Protein AF-A0A554M4U3-F1 (afdb_monomer_lite)

Secondary structure (DSSP, 8-state):
--------------------PPPPS-SSSHHHHHHHHHHHTTS----HHHHHHHHHHHHHTTSPPPPHHHHHHHHHHHHHTT---SS-HHHHHHHHHHHHHHHHHHHHHHHHHT-TTS-HHHHHHHHHHHHHHHHHH--GGGS-HHHHHHHHHHHHHHHHHHHGGGGHHHHHHH----

Radius of gyration: 25.23 Å; chains: 1; bounding box: 87×59×45 Å

Structure (mmCIF, N/CA/C/O backbone):
data_AF-A0A554M4U3-F1
#
_entry.id   AF-A0A554M4U3-F1
#
loop_
_atom_site.group_PDB
_atom_site.id
_atom_site.type_symbol
_atom_site.label_atom_id
_atom_site.label_alt_id
_atom_site.label_comp_id
_atom_site.label_asym_id
_atom_site.label_entity_id
_atom_site.label_seq_id
_atom_site.pdbx_PDB_ins_code
_atom_site.Cartn_x
_atom_site.Cartn_y
_atom_site.Cartn_z
_atom_site.occupancy
_atom_site.B_iso_or_equiv
_atom_site.auth_seq_id
_atom_site.auth_comp_id
_atom_site.auth_asym_id
_atom_site.auth_atom_id
_atom_site.pdbx_PDB_model_num
ATOM 1 N N . MET A 1 1 ? 73.427 41.392 10.936 1.00 42.41 1 MET A N 1
ATOM 2 C CA . MET A 1 1 ? 72.434 41.639 9.877 1.00 42.41 1 MET A CA 1
ATOM 3 C C . MET A 1 1 ? 71.094 41.331 10.497 1.00 42.41 1 MET A C 1
ATOM 5 O O . MET A 1 1 ? 70.837 40.181 10.825 1.00 42.41 1 MET A O 1
ATOM 9 N N . SER A 1 2 ? 70.392 42.405 10.835 1.00 37.91 2 SER A N 1
ATOM 10 C CA . SER A 1 2 ? 69.098 42.431 11.503 1.00 37.91 2 SER A CA 1
ATOM 11 C C . SER A 1 2 ? 68.010 42.239 10.454 1.00 37.91 2 SER A C 1
ATOM 13 O O . SER A 1 2 ? 68.088 42.878 9.409 1.00 37.91 2 SER A O 1
ATOM 15 N N . GLU A 1 3 ? 67.012 41.409 10.737 1.00 44.72 3 GLU A N 1
ATOM 16 C CA . GLU A 1 3 ? 65.708 41.524 10.088 1.00 44.72 3 GLU A CA 1
ATOM 17 C C . GLU A 1 3 ? 64.667 41.758 11.179 1.00 44.72 3 GLU A C 1
ATOM 19 O O . GLU A 1 3 ? 64.582 41.028 12.170 1.00 44.72 3 GLU A O 1
ATOM 24 N N . ASP A 1 4 ? 63.985 42.885 11.019 1.00 43.31 4 ASP A N 1
ATOM 25 C CA . ASP A 1 4 ? 63.140 43.549 11.989 1.00 43.31 4 ASP A CA 1
ATOM 26 C C . ASP A 1 4 ? 61.792 42.840 12.159 1.00 43.31 4 ASP A C 1
ATOM 28 O O . ASP A 1 4 ? 61.033 42.636 11.211 1.00 43.31 4 ASP A O 1
ATOM 32 N N . LEU A 1 5 ? 61.469 42.529 13.418 1.00 42.16 5 LEU A N 1
ATOM 33 C CA . LEU A 1 5 ? 60.105 42.286 13.869 1.00 42.16 5 LEU A CA 1
ATOM 34 C C . LEU A 1 5 ? 59.309 43.594 13.756 1.00 42.16 5 LEU A C 1
ATOM 36 O O . LEU A 1 5 ? 59.445 44.482 14.600 1.00 42.16 5 LEU A O 1
ATOM 40 N N . GLN A 1 6 ? 58.404 43.680 12.786 1.00 44.53 6 GLN A N 1
ATOM 41 C CA . GLN A 1 6 ? 57.289 44.619 12.863 1.00 44.53 6 GLN A CA 1
ATOM 42 C C . GLN A 1 6 ? 56.267 44.107 13.887 1.00 44.53 6 GLN A C 1
ATOM 44 O O . GLN A 1 6 ? 55.460 43.218 13.624 1.00 44.53 6 GLN A O 1
ATOM 49 N N . LYS A 1 7 ? 56.336 44.683 15.090 1.00 46.06 7 LYS A N 1
ATOM 50 C CA . LYS A 1 7 ? 55.178 44.862 15.966 1.00 46.06 7 LYS A CA 1
ATOM 51 C C . LYS A 1 7 ? 54.348 46.001 15.394 1.00 46.06 7 LYS A C 1
ATOM 53 O O . LYS A 1 7 ? 54.904 47.077 15.242 1.00 46.06 7 LYS A O 1
ATOM 58 N N . ASP A 1 8 ? 53.047 45.799 15.227 1.00 38.09 8 ASP A N 1
ATOM 59 C CA . ASP A 1 8 ? 52.078 46.885 15.354 1.00 38.09 8 ASP A CA 1
ATOM 60 C C . ASP A 1 8 ? 50.717 46.344 15.814 1.00 38.09 8 ASP A C 1
ATOM 62 O O . ASP A 1 8 ? 50.118 45.480 15.182 1.00 38.09 8 ASP A O 1
ATOM 66 N N . GLY A 1 9 ? 50.252 46.881 16.946 1.00 34.88 9 GLY A N 1
ATOM 67 C CA . GLY A 1 9 ? 48.831 47.097 17.220 1.00 34.88 9 GLY A CA 1
ATOM 68 C C . GLY A 1 9 ? 47.994 45.928 17.739 1.00 34.88 9 GLY A C 1
ATOM 69 O O . GLY A 1 9 ? 47.123 45.441 17.032 1.00 34.88 9 GLY A O 1
ATOM 70 N N . ILE A 1 10 ? 48.127 45.590 19.025 1.00 46.69 10 ILE A N 1
ATOM 71 C CA . ILE A 1 10 ? 46.968 45.125 19.808 1.00 46.69 10 ILE A CA 1
ATOM 72 C C . ILE A 1 10 ? 46.682 46.183 20.873 1.00 46.69 10 ILE A C 1
ATOM 74 O O . ILE A 1 10 ? 47.511 46.394 21.762 1.00 46.69 10 ILE A O 1
ATOM 78 N N . PRO A 1 11 ? 45.517 46.837 20.797 1.00 42.38 11 PRO A N 1
ATOM 79 C CA . PRO A 1 11 ? 44.758 47.134 22.008 1.00 42.38 11 PRO A CA 1
ATOM 80 C C . PRO A 1 11 ? 43.249 46.848 21.792 1.00 42.38 11 PRO A C 1
ATOM 82 O O . PRO A 1 11 ? 42.837 46.513 20.686 1.00 42.38 11 PRO A O 1
ATOM 85 N N . PRO A 1 12 ? 42.400 46.996 22.818 1.00 44.03 12 PRO A N 1
ATOM 86 C CA . PRO A 1 12 ? 42.163 46.047 23.900 1.00 44.03 12 PRO A CA 1
ATOM 87 C C . PRO A 1 12 ? 40.733 45.455 23.848 1.00 44.03 12 PRO A C 1
ATOM 89 O O . PRO A 1 12 ? 39.907 45.852 23.034 1.00 44.03 12 PRO A O 1
ATOM 92 N N . ASN A 1 13 ? 40.462 44.497 24.743 1.00 48.62 13 ASN A N 1
ATOM 93 C CA . ASN A 1 13 ? 39.133 43.987 25.114 1.00 48.62 13 ASN A CA 1
ATOM 94 C C . ASN A 1 13 ? 38.046 45.072 25.146 1.00 48.62 13 ASN A C 1
ATOM 96 O O . ASN A 1 13 ? 38.200 45.985 25.948 1.00 48.62 13 ASN A O 1
ATOM 100 N N . GLU A 1 14 ? 36.922 44.856 24.453 1.00 35.69 14 GLU A N 1
ATOM 101 C CA . GLU A 1 14 ? 35.573 45.203 24.929 1.00 35.69 14 GLU A CA 1
ATOM 102 C C . GLU A 1 14 ? 34.550 44.206 24.358 1.00 35.69 14 GLU A C 1
ATOM 104 O O . GLU A 1 14 ? 34.592 43.832 23.185 1.00 35.69 14 GLU A O 1
ATOM 109 N N . ASP A 1 15 ? 33.653 43.746 25.229 1.00 45.47 15 ASP A N 1
ATOM 110 C CA . ASP A 1 15 ? 32.498 42.912 24.923 1.00 45.47 15 ASP A CA 1
ATOM 111 C C . ASP A 1 15 ? 31.748 43.410 23.683 1.00 45.47 15 ASP A C 1
ATOM 113 O O . ASP A 1 15 ? 31.238 44.528 23.652 1.00 45.47 15 ASP A O 1
ATOM 117 N N . THR A 1 16 ? 31.608 42.568 22.661 1.00 40.59 16 THR A N 1
ATOM 118 C CA . THR A 1 16 ? 30.634 42.818 21.595 1.00 40.59 16 THR A CA 1
ATOM 119 C C . THR A 1 16 ? 29.906 41.530 21.251 1.00 40.59 16 THR A C 1
ATOM 121 O O . THR A 1 16 ? 30.337 40.729 20.433 1.00 40.59 16 THR A O 1
ATOM 124 N N . VAL A 1 17 ? 28.783 41.376 21.955 1.00 37.00 17 VAL A N 1
ATOM 125 C CA . VAL A 1 17 ? 27.500 40.870 21.462 1.00 37.00 17 VAL A CA 1
ATOM 126 C C . VAL A 1 17 ? 27.547 39.491 20.798 1.00 37.00 17 VAL A C 1
ATOM 128 O O . VAL A 1 17 ? 27.911 39.330 19.638 1.00 37.00 17 VAL A O 1
ATOM 131 N N . MET A 1 18 ? 27.017 38.502 21.525 1.00 36.31 18 MET A N 1
ATOM 132 C CA . MET A 1 18 ? 26.353 37.335 20.940 1.00 36.31 18 MET A CA 1
ATOM 133 C C . MET A 1 18 ? 25.279 37.830 19.966 1.00 36.31 18 MET A C 1
ATOM 135 O O . MET A 1 18 ? 24.124 38.034 20.343 1.00 36.31 18 MET A O 1
ATOM 139 N N . GLN A 1 19 ? 25.674 38.074 18.719 1.00 35.47 19 GLN A N 1
ATOM 140 C CA . GLN A 1 19 ? 24.757 38.419 17.655 1.00 35.47 19 GLN A CA 1
ATOM 141 C C . GLN A 1 19 ? 24.071 37.117 17.249 1.00 35.47 19 GLN A C 1
ATOM 143 O O . GLN A 1 19 ? 24.575 36.312 16.467 1.00 35.47 19 GLN A O 1
ATOM 148 N N . GLN A 1 20 ? 22.934 36.876 17.901 1.00 43.09 20 GLN A N 1
ATOM 149 C CA . GLN A 1 20 ? 21.881 36.017 17.392 1.00 43.09 20 GLN A CA 1
ATOM 150 C C . GLN A 1 20 ? 21.455 36.578 16.039 1.00 43.09 20 GLN A C 1
ATOM 152 O O . GLN A 1 20 ? 20.562 37.421 15.972 1.00 43.09 20 GLN A O 1
ATOM 157 N N . ASP A 1 21 ? 22.085 36.108 14.968 1.00 33.12 21 ASP A N 1
ATOM 158 C CA . ASP A 1 21 ? 21.475 36.260 13.662 1.00 33.12 21 ASP A CA 1
ATOM 159 C C . ASP A 1 21 ? 20.322 35.250 13.537 1.00 33.12 21 ASP A C 1
ATOM 161 O O . ASP A 1 21 ? 20.457 34.067 13.880 1.00 33.12 21 ASP A O 1
ATOM 165 N N . PRO A 1 22 ? 19.140 35.739 13.133 1.00 36.78 22 PRO A N 1
ATOM 166 C CA . PRO A 1 22 ? 17.881 35.035 13.266 1.00 36.78 22 PRO A CA 1
ATOM 167 C C . PRO A 1 22 ? 17.831 33.851 12.305 1.00 36.78 22 PRO A C 1
ATOM 169 O O . PRO A 1 22 ? 18.065 33.990 11.103 1.00 36.78 22 PRO A O 1
ATOM 172 N N . LEU A 1 23 ? 17.437 32.683 12.821 1.00 33.31 23 LEU A N 1
ATOM 173 C CA . LEU A 1 23 ? 16.938 31.607 11.970 1.00 33.31 23 LEU A CA 1
ATOM 174 C C . LEU A 1 23 ? 15.856 32.203 11.056 1.00 33.31 23 LEU A C 1
ATOM 176 O O . LEU A 1 23 ? 14.917 32.821 11.574 1.00 33.31 23 LEU A O 1
ATOM 180 N N . PRO A 1 24 ? 15.955 32.051 9.723 1.00 35.06 24 PRO A N 1
ATOM 181 C CA . PRO A 1 24 ? 14.924 32.554 8.838 1.00 35.06 24 PRO A CA 1
ATOM 182 C C . PRO A 1 24 ? 13.597 31.915 9.244 1.00 35.06 24 PRO A C 1
ATOM 184 O O . PRO A 1 24 ? 13.490 30.694 9.383 1.00 35.06 24 PRO A O 1
ATOM 187 N N . MET A 1 25 ? 12.598 32.770 9.471 1.00 35.12 25 MET A N 1
ATOM 188 C CA . MET A 1 25 ? 11.208 32.410 9.723 1.00 35.12 25 MET A CA 1
ATOM 189 C C . MET A 1 25 ? 10.645 31.574 8.563 1.00 35.12 25 MET A C 1
ATOM 191 O O . MET A 1 25 ? 9.919 32.070 7.710 1.00 35.12 25 MET A O 1
ATOM 195 N N . VAL A 1 26 ? 10.954 30.281 8.538 1.00 37.97 26 VAL A N 1
ATOM 196 C CA . VAL A 1 26 ? 10.308 29.281 7.673 1.00 37.97 26 VAL A CA 1
ATOM 197 C C . VAL A 1 26 ? 9.868 28.081 8.518 1.00 37.97 26 VAL A C 1
ATOM 199 O O . VAL A 1 26 ? 9.800 26.948 8.059 1.00 37.97 26 VAL A O 1
ATOM 202 N N . ALA A 1 27 ? 9.561 28.316 9.795 1.00 36.06 27 ALA A N 1
ATOM 203 C CA . ALA A 1 27 ? 9.067 27.276 10.695 1.00 36.06 27 ALA A CA 1
ATOM 204 C C . ALA A 1 27 ? 7.537 27.272 10.853 1.00 36.06 27 ALA A C 1
ATOM 206 O O . ALA A 1 27 ? 7.015 26.405 11.546 1.00 36.06 27 ALA A O 1
ATOM 207 N N . PHE A 1 28 ? 6.792 28.192 10.223 1.00 35.69 28 PHE A N 1
ATOM 208 C CA . PHE A 1 28 ? 5.376 28.379 10.577 1.00 35.69 28 PHE A CA 1
ATOM 209 C C . PHE A 1 28 ? 4.388 28.562 9.416 1.00 35.69 28 PHE A C 1
ATOM 211 O O . PHE A 1 28 ? 3.345 29.181 9.583 1.00 35.69 28 PHE A O 1
ATOM 218 N N . ALA A 1 29 ? 4.664 27.954 8.257 1.00 30.92 29 ALA A N 1
ATOM 219 C CA . ALA A 1 29 ? 3.662 27.792 7.189 1.00 30.92 29 ALA A CA 1
ATOM 220 C C . ALA A 1 29 ? 3.479 26.338 6.708 1.00 30.92 29 ALA A C 1
ATOM 222 O O . ALA A 1 29 ? 2.531 26.038 5.988 1.00 30.92 29 ALA A O 1
ATOM 223 N N . VAL A 1 30 ? 4.331 25.400 7.144 1.00 35.44 30 VAL A N 1
ATOM 224 C CA . VAL A 1 30 ? 4.242 23.987 6.720 1.00 35.44 30 VAL A CA 1
ATOM 225 C C . VAL A 1 30 ? 3.166 23.221 7.501 1.00 35.44 30 VAL A C 1
ATOM 227 O O . VAL A 1 30 ? 2.628 22.236 7.003 1.00 35.44 30 VAL A O 1
ATOM 230 N N . SER A 1 31 ? 2.795 23.690 8.698 1.00 37.34 31 SER A N 1
ATOM 231 C CA . SER A 1 31 ? 1.780 23.012 9.511 1.00 37.34 31 SER A CA 1
ATOM 232 C C . SER A 1 31 ? 0.355 23.264 9.018 1.00 37.34 31 SER A C 1
ATOM 234 O O . SER A 1 31 ? -0.409 22.311 8.976 1.00 37.34 31 SER A O 1
ATOM 236 N N . SER A 1 32 ? -0.005 24.482 8.584 1.00 36.59 32 SER A N 1
ATOM 237 C CA . SER A 1 32 ? -1.392 24.768 8.163 1.00 36.59 32 SER A CA 1
ATOM 238 C C . SER A 1 32 ? -1.712 24.168 6.798 1.00 36.59 32 SER A C 1
ATOM 240 O O . SER A 1 32 ? -2.692 23.445 6.683 1.00 36.59 32 SER A O 1
ATOM 242 N N . LEU A 1 33 ? -0.825 24.319 5.805 1.00 36.72 33 LEU A N 1
ATOM 243 C CA . LEU A 1 33 ? -1.072 23.780 4.463 1.00 36.72 33 LEU A CA 1
ATOM 244 C C . LEU A 1 33 ? -1.079 22.242 4.446 1.00 36.72 33 LEU A C 1
ATOM 246 O O . LEU A 1 33 ? -1.864 21.636 3.726 1.00 36.72 33 LEU A O 1
ATOM 250 N N . ALA A 1 34 ? -0.253 21.591 5.276 1.00 40.62 34 ALA A N 1
ATOM 251 C CA . ALA A 1 34 ? -0.285 20.137 5.435 1.00 40.62 34 ALA A CA 1
ATOM 252 C C . ALA A 1 34 ? -1.501 19.652 6.245 1.00 40.62 34 ALA A C 1
ATOM 254 O O . ALA A 1 34 ? -1.935 18.518 6.047 1.00 40.62 34 ALA A O 1
ATOM 255 N N . HIS A 1 35 ? -2.057 20.474 7.144 1.00 35.44 35 HIS A N 1
ATOM 256 C CA . HIS A 1 35 ? -3.317 20.169 7.833 1.00 35.44 35 HIS A CA 1
ATOM 257 C C . HIS A 1 35 ? -4.540 20.398 6.937 1.00 35.44 35 HIS A C 1
ATOM 259 O O . HIS A 1 35 ? -5.466 19.592 6.977 1.00 35.44 35 HIS A O 1
ATOM 265 N N . GLU A 1 36 ? -4.530 21.438 6.102 1.00 33.31 36 GLU A N 1
ATOM 266 C CA . GLU A 1 36 ? -5.601 21.759 5.150 1.00 33.31 36 GLU A CA 1
ATOM 267 C C . GLU A 1 36 ? -5.619 20.782 3.971 1.00 33.31 36 GLU A C 1
ATOM 269 O O . GLU A 1 36 ? -6.672 20.213 3.683 1.00 33.31 36 GLU A O 1
ATOM 274 N N . LEU A 1 37 ? -4.458 20.424 3.406 1.00 40.78 37 LEU A N 1
ATOM 275 C CA . LEU A 1 37 ? -4.366 19.322 2.439 1.00 40.78 37 LEU A CA 1
ATOM 276 C C . LEU A 1 37 ? -4.793 17.987 3.067 1.00 40.78 37 LEU A C 1
ATOM 278 O O . LEU A 1 37 ? -5.500 17.219 2.428 1.00 40.78 37 LEU A O 1
ATOM 282 N N . ASN A 1 38 ? -4.467 17.713 4.335 1.00 43.84 38 ASN A N 1
ATOM 283 C CA . ASN A 1 38 ? -4.941 16.496 5.009 1.00 43.84 38 ASN A CA 1
ATOM 284 C C . ASN A 1 38 ? -6.459 16.468 5.256 1.00 43.84 38 ASN A C 1
ATOM 286 O O . ASN A 1 38 ? -7.004 15.392 5.496 1.00 43.84 38 ASN A O 1
ATOM 290 N N . ARG A 1 39 ? -7.159 17.606 5.231 1.00 39.25 39 ARG A N 1
ATOM 291 C CA . ARG A 1 39 ? -8.608 17.640 5.471 1.00 39.25 39 ARG A CA 1
ATOM 292 C C . ARG A 1 39 ? -9.410 17.628 4.171 1.00 39.25 39 ARG A C 1
ATOM 294 O O . ARG A 1 39 ? -10.447 16.971 4.124 1.00 39.25 39 ARG A O 1
ATOM 301 N N . GLU A 1 40 ? -8.904 18.264 3.116 1.00 34.75 40 GLU A N 1
ATOM 302 C CA . GLU A 1 40 ? -9.548 18.270 1.794 1.00 34.75 40 GLU A CA 1
ATOM 303 C C . GLU A 1 40 ? -9.196 17.046 0.929 1.00 34.75 40 GLU A C 1
ATOM 305 O O . GLU A 1 40 ? -10.030 16.595 0.150 1.00 34.75 40 GLU A O 1
ATOM 310 N N . VAL A 1 41 ? -8.016 16.433 1.093 1.00 47.47 41 VAL A N 1
ATOM 311 C CA . VAL A 1 41 ? -7.619 15.237 0.313 1.00 47.47 41 VAL A CA 1
ATOM 312 C C . VAL A 1 41 ? -8.280 13.953 0.827 1.00 47.47 41 VAL A C 1
ATOM 314 O O . VAL A 1 41 ? -8.533 13.031 0.055 1.00 47.47 41 VAL A O 1
ATOM 317 N N . PHE A 1 42 ? -8.589 13.872 2.122 1.00 45.44 42 PHE A N 1
ATOM 318 C CA . PHE A 1 42 ? -9.172 12.666 2.729 1.00 45.44 42 PHE A CA 1
ATOM 319 C C . PHE A 1 42 ? -10.693 12.769 2.932 1.00 45.44 42 PHE A C 1
ATOM 321 O O . PHE A 1 42 ? -11.366 11.764 3.166 1.00 45.44 42 PHE A O 1
ATOM 328 N N . GLY A 1 43 ? -11.261 13.966 2.755 1.00 38.12 43 GLY A N 1
ATOM 329 C CA . GLY A 1 43 ? -12.697 14.195 2.669 1.00 38.12 43 GLY A CA 1
ATOM 330 C C . GLY A 1 43 ? -13.198 14.071 1.230 1.00 38.12 43 GLY A C 1
ATOM 331 O O . GLY A 1 43 ? -13.234 15.045 0.495 1.00 38.12 43 GLY A O 1
ATOM 332 N N . VAL A 1 44 ? -13.680 12.885 0.848 1.00 44.12 44 VAL A N 1
ATOM 333 C CA . VAL A 1 44 ? -14.485 12.668 -0.377 1.00 44.12 44 VAL A CA 1
ATOM 334 C C . VAL A 1 44 ? -13.705 12.729 -1.704 1.00 44.12 44 VAL A C 1
ATOM 336 O O . VAL A 1 44 ? -14.200 13.227 -2.715 1.00 44.12 44 VAL A O 1
ATOM 339 N N . VAL A 1 45 ? -12.525 12.110 -1.797 1.00 46.41 45 VAL A N 1
ATOM 340 C CA . VAL A 1 45 ? -11.999 11.752 -3.126 1.00 46.41 45 VAL A CA 1
ATOM 341 C C . VAL A 1 45 ? -12.739 10.505 -3.623 1.00 46.41 45 VAL A C 1
ATOM 343 O O . VAL A 1 45 ? -12.325 9.377 -3.384 1.00 46.41 45 VAL A O 1
ATOM 346 N N . LYS A 1 46 ? -13.861 10.700 -4.335 1.00 57.97 46 LYS A N 1
ATOM 347 C CA . LYS A 1 46 ? -14.639 9.608 -4.970 1.00 57.97 46 LYS A CA 1
ATOM 348 C C . LYS A 1 46 ? -13.900 8.913 -6.122 1.00 57.97 46 LYS A C 1
ATOM 350 O O . LYS A 1 46 ? -14.430 7.976 -6.705 1.00 57.97 46 LYS A O 1
ATOM 355 N N . ASN A 1 47 ? -12.714 9.396 -6.491 1.00 77.62 47 ASN A N 1
ATOM 356 C CA . ASN A 1 47 ? -11.934 8.868 -7.602 1.00 77.62 47 ASN A CA 1
ATOM 357 C C . ASN A 1 47 ? -10.655 8.182 -7.078 1.00 77.62 47 ASN A C 1
ATOM 359 O O . ASN A 1 47 ? -9.707 8.887 -6.719 1.00 77.62 47 ASN A O 1
ATOM 363 N N . PRO A 1 48 ? -10.598 6.836 -7.069 1.00 77.06 48 PRO A N 1
ATOM 364 C CA . PRO A 1 48 ? -9.444 6.070 -6.595 1.00 77.06 48 PRO A CA 1
ATOM 365 C C . PRO A 1 48 ? -8.113 6.481 -7.234 1.00 77.06 48 PRO A C 1
ATOM 367 O O . PRO A 1 48 ? -7.092 6.488 -6.554 1.00 77.06 48 PRO A O 1
ATOM 370 N N . LEU A 1 49 ? -8.120 6.899 -8.505 1.00 79.19 49 LEU A N 1
ATOM 371 C CA . LEU A 1 49 ? -6.918 7.365 -9.200 1.00 79.19 49 LEU A CA 1
ATOM 372 C C . LEU A 1 49 ? -6.384 8.671 -8.595 1.00 79.19 49 LEU A C 1
ATOM 374 O O . LEU A 1 49 ? -5.189 8.793 -8.336 1.00 79.19 49 LEU A O 1
ATOM 378 N N . LYS A 1 50 ? -7.263 9.647 -8.325 1.00 84.88 50 LYS A N 1
ATOM 379 C CA . LYS A 1 50 ? -6.864 10.918 -7.692 1.00 84.88 50 LYS A CA 1
ATOM 380 C C . LYS A 1 50 ? -6.345 10.695 -6.273 1.00 84.88 50 LYS A C 1
ATOM 382 O O . LYS A 1 50 ? -5.379 11.338 -5.869 1.00 84.88 50 LYS A O 1
ATOM 387 N N . LEU A 1 51 ? -6.966 9.772 -5.538 1.00 86.38 51 LEU A N 1
ATOM 388 C CA . LEU A 1 51 ? -6.526 9.402 -4.195 1.00 86.38 51 LEU A CA 1
ATOM 389 C C . LEU A 1 51 ? -5.138 8.751 -4.238 1.00 86.38 51 LEU A C 1
ATOM 391 O O . LEU A 1 51 ? -4.252 9.169 -3.497 1.00 86.38 51 LEU A O 1
ATOM 395 N N . ALA A 1 52 ? -4.927 7.788 -5.139 1.00 89.38 52 ALA A N 1
ATOM 396 C CA . ALA A 1 52 ? -3.638 7.129 -5.314 1.00 89.38 52 ALA A CA 1
ATOM 397 C C . ALA A 1 52 ? -2.535 8.130 -5.679 1.00 89.38 52 ALA A C 1
ATOM 399 O O . ALA A 1 52 ? -1.502 8.171 -5.013 1.00 89.38 52 ALA A O 1
ATOM 400 N N . ALA A 1 53 ? -2.779 8.994 -6.669 1.00 89.31 53 ALA A N 1
ATOM 401 C CA . ALA A 1 53 ? -1.832 10.032 -7.065 1.00 89.31 53 ALA A CA 1
ATOM 402 C C . ALA A 1 53 ? -1.472 10.951 -5.887 1.00 89.31 53 ALA A C 1
ATOM 404 O O . ALA A 1 53 ? -0.294 11.181 -5.624 1.00 89.31 53 ALA A O 1
ATOM 405 N N . SER A 1 54 ? -2.469 11.405 -5.121 1.00 89.31 54 SER A N 1
ATOM 406 C CA . SER A 1 54 ? -2.223 12.263 -3.961 1.00 89.31 54 SER A CA 1
ATOM 407 C C . SER A 1 54 ? -1.421 11.558 -2.864 1.00 89.31 54 SER A C 1
ATOM 409 O O . SER A 1 54 ? -0.523 12.165 -2.281 1.00 89.31 54 SER A O 1
ATOM 411 N N . LEU A 1 55 ? -1.717 10.289 -2.570 1.00 90.25 55 LEU A N 1
ATOM 412 C CA . LEU A 1 55 ? -0.966 9.499 -1.590 1.00 90.25 55 LEU A CA 1
ATOM 413 C C . LEU A 1 55 ? 0.494 9.339 -2.013 1.00 90.25 55 LEU A C 1
ATOM 415 O O . LEU A 1 55 ? 1.397 9.533 -1.198 1.00 90.25 55 LEU A O 1
ATOM 419 N N . VAL A 1 56 ? 0.726 9.048 -3.292 1.00 91.25 56 VAL A N 1
ATOM 420 C CA . VAL A 1 56 ? 2.074 8.915 -3.842 1.00 91.25 56 VAL A CA 1
ATOM 421 C C . VAL A 1 56 ? 2.822 10.240 -3.808 1.00 91.25 56 VAL A C 1
ATOM 423 O O . VAL A 1 56 ? 3.985 10.249 -3.421 1.00 91.25 56 VAL A O 1
ATOM 426 N N . SER A 1 57 ? 2.175 11.371 -4.103 1.00 88.62 57 SER A N 1
ATOM 427 C CA . SER A 1 57 ? 2.799 12.690 -3.935 1.00 88.62 57 SER A CA 1
ATOM 428 C C . SER A 1 57 ? 3.226 12.942 -2.486 1.00 88.62 57 SER A C 1
ATOM 430 O O . SER A 1 57 ? 4.325 13.439 -2.246 1.00 88.62 57 SER A O 1
ATOM 432 N N . VAL A 1 58 ? 2.404 12.564 -1.499 1.00 87.31 58 VAL A N 1
ATOM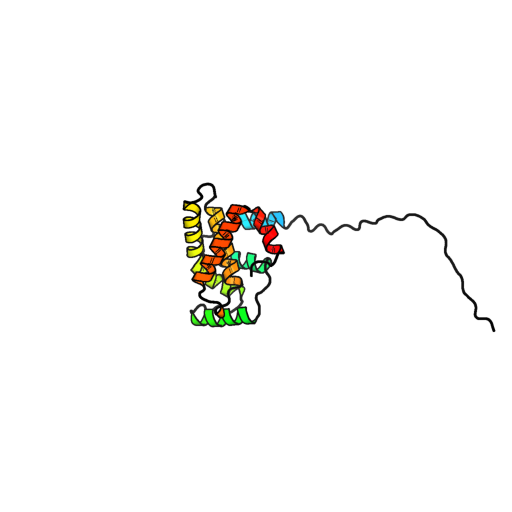 433 C CA . VAL A 1 58 ? 2.773 12.687 -0.078 1.00 87.31 58 VAL A CA 1
ATOM 434 C C . VAL A 1 58 ? 3.982 11.810 0.258 1.00 87.31 58 VAL A C 1
ATOM 436 O O . VAL A 1 58 ? 4.864 12.257 0.993 1.00 87.31 58 VAL A O 1
ATOM 439 N N . VAL A 1 59 ? 4.038 10.580 -0.259 1.00 89.25 59 VAL A N 1
ATOM 440 C CA . VAL A 1 59 ? 5.177 9.674 -0.046 1.00 89.25 59 VAL A CA 1
ATOM 441 C C . VAL A 1 59 ? 6.437 10.223 -0.713 1.00 89.25 59 VAL A C 1
ATOM 443 O O . VAL A 1 59 ? 7.448 10.370 -0.030 1.00 89.25 59 VAL A O 1
ATOM 446 N N . ALA A 1 60 ? 6.363 10.615 -1.985 1.00 87.75 60 ALA A N 1
ATOM 447 C CA . ALA A 1 60 ? 7.479 11.169 -2.751 1.00 87.75 60 ALA A CA 1
ATOM 448 C C . ALA A 1 60 ? 8.094 12.410 -2.085 1.00 87.75 60 ALA A C 1
ATOM 450 O O . ALA A 1 60 ? 9.308 12.571 -2.069 1.00 87.75 60 ALA A O 1
ATOM 451 N N . ASN A 1 61 ? 7.267 13.259 -1.468 1.00 86.19 61 ASN A N 1
ATOM 452 C CA . ASN A 1 61 ? 7.734 14.455 -0.763 1.00 86.19 61 ASN A CA 1
ATOM 453 C C . ASN A 1 61 ? 8.371 14.166 0.608 1.00 86.19 61 ASN A C 1
ATOM 455 O O . ASN A 1 61 ? 8.971 15.056 1.208 1.00 86.19 61 ASN A O 1
ATOM 459 N N . ARG A 1 62 ? 8.197 12.958 1.159 1.00 81.00 62 ARG A N 1
ATOM 460 C CA . ARG A 1 62 ? 8.623 12.605 2.528 1.00 81.00 62 ARG A CA 1
ATOM 461 C C . ARG A 1 62 ? 9.640 11.476 2.589 1.00 81.00 62 ARG A C 1
ATOM 463 O O . ARG A 1 62 ? 10.188 11.217 3.661 1.00 81.00 62 ARG A O 1
ATOM 470 N N . LYS A 1 63 ? 9.830 10.754 1.493 1.00 82.19 63 LYS A N 1
ATOM 471 C CA . LYS A 1 63 ? 10.657 9.557 1.425 1.00 82.19 63 LYS A CA 1
ATOM 472 C C . LYS A 1 63 ? 11.726 9.726 0.366 1.00 82.19 63 LYS A C 1
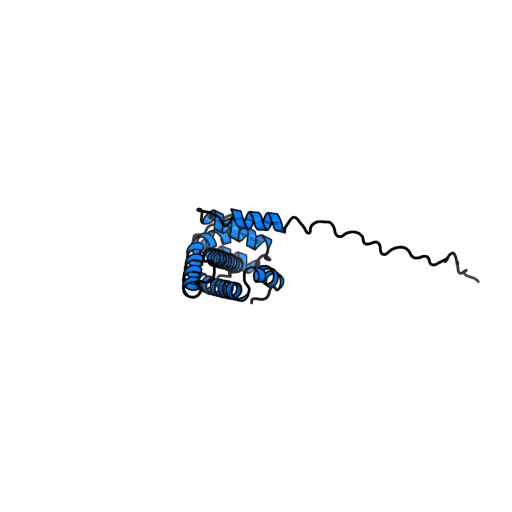ATOM 474 O O . LYS A 1 63 ? 11.530 10.402 -0.637 1.00 82.19 63 LYS A O 1
ATOM 479 N N . ILE A 1 64 ? 12.862 9.087 0.617 1.00 87.88 64 ILE A N 1
ATOM 480 C CA . ILE A 1 64 ? 13.898 8.941 -0.395 1.00 87.88 64 ILE A CA 1
ATOM 481 C C . ILE A 1 64 ? 13.357 8.122 -1.567 1.00 87.88 64 ILE A C 1
ATOM 483 O O . ILE A 1 64 ? 12.466 7.278 -1.402 1.00 87.88 64 ILE A O 1
ATOM 487 N N . PHE A 1 65 ? 13.909 8.373 -2.748 1.00 87.25 65 PHE A N 1
ATOM 488 C CA . PHE A 1 65 ? 13.663 7.502 -3.885 1.00 87.25 65 PHE A CA 1
ATOM 489 C C . PHE A 1 65 ? 14.242 6.106 -3.6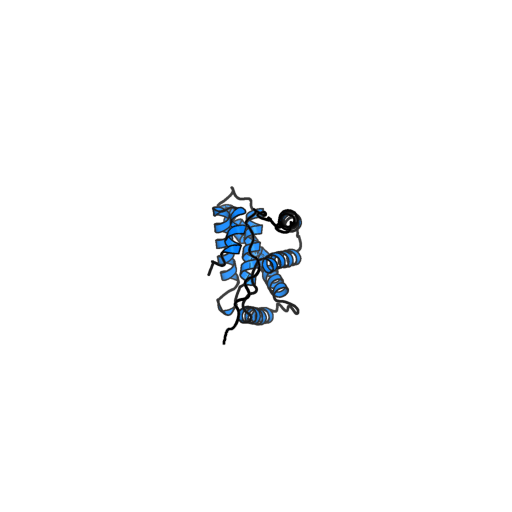18 1.00 87.25 65 PHE A C 1
ATOM 491 O O . PHE A 1 65 ? 15.286 6.001 -2.963 1.00 87.25 65 PHE A O 1
ATOM 498 N N . PRO A 1 66 ? 13.585 5.038 -4.105 1.00 90.56 66 PRO A N 1
ATOM 499 C CA . PRO A 1 66 ? 14.168 3.703 -4.103 1.00 90.56 66 PRO A CA 1
ATOM 500 C C . PRO A 1 66 ? 15.435 3.654 -4.959 1.00 90.56 66 PRO A C 1
ATOM 502 O O . PRO A 1 66 ? 15.720 4.562 -5.743 1.00 90.56 66 PRO A O 1
ATOM 505 N N . SER A 1 67 ? 16.184 2.558 -4.837 1.00 93.25 67 SER A N 1
ATOM 506 C CA . SER A 1 67 ? 17.329 2.315 -5.713 1.00 93.25 67 SER A CA 1
ATOM 507 C C . SER A 1 67 ? 16.899 2.249 -7.187 1.00 93.25 67 SER A C 1
ATOM 509 O O . SER A 1 67 ? 15.771 1.853 -7.492 1.00 93.25 67 SER A O 1
ATOM 511 N N . GLN A 1 68 ? 17.809 2.587 -8.109 1.00 93.75 68 GLN A N 1
ATOM 512 C CA . GLN A 1 68 ? 17.534 2.477 -9.546 1.00 93.75 68 GLN A CA 1
ATOM 513 C C . GLN A 1 68 ? 17.122 1.050 -9.935 1.00 93.75 68 GLN A C 1
ATOM 515 O O . GLN A 1 68 ? 16.143 0.876 -10.650 1.00 93.75 68 GLN A O 1
ATOM 520 N N . ALA A 1 69 ? 17.795 0.039 -9.376 1.00 93.88 69 ALA A N 1
ATOM 521 C CA . ALA A 1 69 ? 17.466 -1.365 -9.606 1.00 93.88 69 ALA A CA 1
ATOM 522 C C . ALA A 1 69 ? 16.018 -1.698 -9.204 1.00 93.88 69 ALA A C 1
ATOM 524 O O . ALA A 1 69 ? 15.294 -2.319 -9.976 1.00 93.88 69 ALA A O 1
ATOM 525 N N . THR A 1 70 ? 15.560 -1.221 -8.043 1.00 92.94 70 THR A N 1
ATOM 526 C CA . THR A 1 70 ? 14.173 -1.413 -7.587 1.00 92.94 70 THR A CA 1
ATOM 527 C C . THR A 1 70 ? 13.171 -0.745 -8.531 1.00 92.94 70 THR A C 1
ATOM 529 O O . THR A 1 70 ? 12.154 -1.343 -8.882 1.00 92.94 70 THR A O 1
ATOM 532 N N . MET A 1 71 ? 13.461 0.479 -8.984 1.00 93.56 71 MET A N 1
ATOM 533 C CA . MET A 1 71 ? 12.596 1.196 -9.929 1.00 93.56 71 MET A CA 1
ATOM 534 C C . MET A 1 71 ? 12.506 0.484 -11.286 1.00 93.56 71 MET A C 1
ATOM 536 O O . MET A 1 71 ? 11.417 0.400 -11.863 1.00 93.56 71 MET A O 1
ATOM 540 N N . ASP A 1 72 ? 13.624 -0.056 -11.772 1.00 93.62 72 ASP A N 1
ATOM 541 C CA . ASP A 1 72 ? 13.692 -0.809 -13.024 1.00 93.62 72 ASP A CA 1
ATOM 542 C C . ASP A 1 72 ? 12.969 -2.157 -12.898 1.00 93.62 72 ASP A C 1
ATOM 544 O O . ASP A 1 72 ? 12.182 -2.517 -13.773 1.00 93.62 72 ASP A O 1
ATOM 548 N N . ASN A 1 73 ? 13.153 -2.889 -11.797 1.00 94.75 73 ASN A N 1
ATOM 549 C CA . ASN A 1 73 ? 12.436 -4.142 -11.541 1.00 94.75 73 ASN A CA 1
ATOM 550 C C . ASN A 1 73 ? 10.922 -3.911 -11.503 1.00 94.75 73 ASN A C 1
ATOM 552 O O . ASN A 1 73 ? 10.164 -4.606 -12.185 1.00 94.75 73 ASN A O 1
ATOM 556 N N . LEU A 1 74 ? 10.482 -2.884 -10.769 1.00 93.75 74 LEU A N 1
ATOM 557 C CA . LEU A 1 74 ? 9.075 -2.501 -10.714 1.00 93.75 74 LEU A CA 1
ATOM 558 C C . LEU A 1 74 ? 8.549 -2.096 -12.095 1.00 93.75 74 LEU A C 1
ATOM 560 O O . LEU A 1 74 ? 7.410 -2.417 -12.433 1.00 93.75 74 LEU A O 1
ATOM 564 N N . HIS A 1 75 ? 9.368 -1.422 -12.912 1.00 92.56 75 HIS A N 1
ATOM 565 C CA . HIS A 1 75 ? 9.006 -1.105 -14.291 1.00 92.56 75 HIS A CA 1
ATOM 566 C C . HIS A 1 75 ? 8.683 -2.354 -15.097 1.00 92.56 75 HIS A C 1
ATOM 568 O O . HIS A 1 75 ? 7.582 -2.458 -15.643 1.00 92.56 75 HIS A O 1
ATOM 574 N N . HIS A 1 76 ? 9.629 -3.289 -15.156 1.00 93.12 76 HIS A N 1
ATOM 575 C CA . HIS A 1 76 ? 9.496 -4.504 -15.948 1.00 93.12 76 HIS A CA 1
ATOM 576 C C . HIS A 1 76 ? 8.295 -5.326 -15.490 1.00 93.12 76 HIS A C 1
ATOM 578 O O . HIS A 1 76 ? 7.486 -5.739 -16.321 1.00 93.12 76 HIS A O 1
ATOM 584 N N . TRP A 1 77 ? 8.132 -5.487 -14.175 1.00 94.19 77 TRP A N 1
ATOM 585 C CA . TRP A 1 77 ? 6.977 -6.172 -13.606 1.00 94.19 77 TRP A CA 1
ATOM 586 C C . TRP A 1 77 ? 5.660 -5.490 -13.995 1.00 94.19 77 TRP A C 1
ATOM 588 O O . TRP A 1 77 ? 4.764 -6.148 -14.517 1.00 94.19 77 TRP A O 1
ATOM 598 N N . SER A 1 78 ? 5.560 -4.164 -13.833 1.00 91.56 78 SER A N 1
ATOM 599 C CA . SER A 1 78 ? 4.329 -3.423 -14.148 1.00 91.56 78 SER A CA 1
ATOM 600 C C . SER A 1 78 ? 3.928 -3.552 -15.620 1.00 91.56 78 SER A C 1
ATOM 602 O O . SER A 1 78 ? 2.759 -3.798 -15.914 1.00 91.56 78 SER A O 1
ATOM 604 N N . ASN A 1 79 ? 4.901 -3.497 -16.537 1.00 90.44 79 ASN A N 1
ATOM 605 C CA . ASN A 1 79 ? 4.665 -3.710 -17.962 1.00 90.44 79 ASN A CA 1
ATOM 606 C C . ASN A 1 79 ? 4.176 -5.141 -18.235 1.00 90.44 79 ASN A C 1
ATOM 608 O O . ASN A 1 79 ? 3.243 -5.326 -19.014 1.00 90.44 79 ASN A O 1
ATOM 612 N N . GLY A 1 80 ? 4.771 -6.142 -17.573 1.00 89.25 80 GLY A N 1
ATOM 613 C CA . GLY A 1 80 ? 4.339 -7.540 -17.657 1.00 89.25 80 GLY A CA 1
ATOM 614 C C . GLY A 1 80 ? 2.902 -7.760 -17.172 1.00 89.25 80 GLY A C 1
ATOM 615 O O . GLY A 1 80 ? 2.195 -8.608 -17.709 1.00 89.25 80 GLY A O 1
ATOM 616 N N . CYS A 1 81 ? 2.440 -6.948 -16.219 1.00 86.69 81 CYS A N 1
ATOM 617 C CA . CYS A 1 81 ? 1.059 -6.934 -15.731 1.00 86.69 81 CYS A CA 1
ATOM 618 C C . CYS A 1 81 ? 0.114 -6.027 -16.546 1.00 86.69 81 CYS A C 1
ATOM 620 O O . CYS A 1 81 ? -1.037 -5.844 -16.154 1.00 86.69 81 CYS A O 1
ATOM 622 N N . GLY A 1 82 ? 0.571 -5.433 -17.655 1.00 85.50 82 GLY A N 1
ATOM 623 C CA . GLY A 1 82 ? -0.233 -4.532 -18.490 1.00 85.50 82 GLY A CA 1
ATOM 624 C C . GLY A 1 82 ? -0.446 -3.129 -17.905 1.00 85.50 82 GLY A C 1
ATOM 625 O O . GLY A 1 82 ? -1.234 -2.352 -18.443 1.00 85.50 82 GLY A O 1
ATOM 626 N N . ILE A 1 83 ? 0.262 -2.773 -16.830 1.00 86.19 83 ILE A N 1
ATOM 627 C CA . ILE A 1 83 ? 0.248 -1.437 -16.224 1.00 86.19 83 ILE A CA 1
ATOM 628 C C . ILE A 1 83 ? 1.311 -0.590 -16.929 1.00 86.19 83 ILE A C 1
ATOM 630 O O . ILE A 1 83 ? 2.450 -0.468 -16.478 1.00 86.19 83 ILE A O 1
ATOM 634 N N . VAL A 1 84 ? 0.939 -0.023 -18.076 1.00 77.19 84 VAL A N 1
ATOM 635 C CA . VAL A 1 84 ? 1.853 0.770 -18.907 1.00 77.19 84 VAL A CA 1
ATOM 636 C C . VAL A 1 84 ? 1.774 2.243 -18.506 1.00 77.19 84 VAL A C 1
ATOM 638 O O . VAL A 1 84 ? 0.859 2.961 -18.906 1.00 77.19 84 VAL A O 1
ATOM 641 N N . CYS A 1 85 ? 2.753 2.703 -17.725 1.00 76.62 85 CYS A N 1
ATOM 642 C CA . CYS A 1 85 ? 2.921 4.115 -17.366 1.00 76.62 85 CYS A CA 1
ATOM 643 C C . CYS A 1 85 ? 4.161 4.685 -18.065 1.00 76.62 85 CYS A C 1
ATOM 645 O O . CYS A 1 85 ? 5.261 4.150 -17.907 1.00 76.62 85 CYS A O 1
ATOM 647 N N . ALA A 1 86 ? 3.981 5.767 -18.826 1.00 57.84 86 ALA A N 1
ATOM 648 C CA . ALA A 1 86 ? 4.999 6.293 -19.734 1.00 57.84 86 ALA A CA 1
ATOM 649 C C . ALA A 1 86 ? 6.039 7.218 -19.070 1.00 57.84 86 ALA A C 1
ATOM 651 O O . ALA A 1 86 ? 7.091 7.438 -19.666 1.00 57.84 86 ALA A O 1
ATOM 652 N N . SER A 1 87 ? 5.767 7.769 -17.877 1.00 70.44 87 SER A N 1
ATOM 653 C CA . SER A 1 87 ? 6.384 9.057 -17.510 1.00 70.44 87 SER A CA 1
ATOM 654 C C . SER A 1 87 ? 7.134 9.110 -16.172 1.00 70.44 87 SER A C 1
ATOM 656 O O . SER A 1 87 ? 8.062 9.908 -16.062 1.00 70.44 87 SER A O 1
ATOM 658 N N . SER A 1 88 ? 6.809 8.301 -15.150 1.00 88.25 88 SER A N 1
ATOM 659 C CA . SER A 1 88 ? 7.553 8.339 -13.871 1.00 88.25 88 SER A CA 1
ATOM 660 C C . SER A 1 88 ? 7.319 7.144 -12.931 1.00 88.25 88 SER A C 1
ATOM 662 O O . SER A 1 88 ? 6.332 6.414 -13.055 1.00 88.25 88 SER A O 1
ATOM 664 N N . HIS A 1 89 ? 8.206 6.979 -11.934 1.00 91.12 89 HIS A N 1
ATOM 665 C CA . HIS A 1 89 ? 8.010 6.039 -10.815 1.00 91.12 89 HIS A CA 1
ATOM 666 C C . HIS A 1 89 ? 6.728 6.361 -10.040 1.00 91.12 89 HIS A C 1
ATOM 668 O O . HIS A 1 89 ? 5.954 5.466 -9.722 1.00 91.12 89 HIS A O 1
ATOM 674 N N . GLN A 1 90 ? 6.447 7.644 -9.808 1.00 92.50 90 GLN A N 1
ATOM 675 C CA . GLN A 1 90 ? 5.253 8.108 -9.104 1.00 92.50 90 GLN A CA 1
ATOM 676 C C . GLN A 1 90 ? 3.968 7.658 -9.805 1.00 92.50 90 GLN A C 1
ATOM 678 O O . GLN A 1 90 ? 3.065 7.129 -9.164 1.00 92.50 90 GLN A O 1
ATOM 683 N N . GLU A 1 91 ? 3.880 7.843 -11.122 1.00 91.12 91 GLU A N 1
ATOM 684 C CA . GLU A 1 91 ? 2.710 7.419 -11.896 1.00 91.12 91 GLU A CA 1
ATOM 685 C C . GLU A 1 91 ? 2.518 5.907 -11.860 1.00 91.12 91 GLU A C 1
ATOM 687 O O . GLU A 1 91 ? 1.393 5.424 -11.740 1.00 91.12 91 GLU A O 1
ATOM 692 N N . ARG A 1 92 ? 3.617 5.150 -11.915 1.00 92.44 92 ARG A N 1
ATOM 693 C CA . ARG A 1 92 ? 3.580 3.692 -11.806 1.00 92.44 92 ARG A CA 1
ATOM 694 C C . ARG A 1 92 ? 3.088 3.246 -10.436 1.00 92.44 92 ARG A C 1
ATOM 696 O O . ARG A 1 92 ? 2.154 2.455 -10.357 1.00 92.44 92 ARG A O 1
ATOM 703 N N . VAL A 1 93 ? 3.657 3.794 -9.364 1.00 93.88 93 VAL A N 1
ATOM 704 C CA . VAL A 1 93 ? 3.219 3.519 -7.989 1.00 93.88 93 VAL A CA 1
ATOM 705 C C . VAL A 1 93 ? 1.748 3.899 -7.818 1.00 93.88 93 VAL A C 1
ATOM 707 O O . VAL A 1 93 ? 1.002 3.139 -7.214 1.00 93.88 93 VAL A O 1
ATOM 710 N N . ALA A 1 94 ? 1.298 5.025 -8.378 1.00 92.50 94 ALA A N 1
ATOM 711 C CA . ALA A 1 94 ? -0.097 5.450 -8.287 1.00 92.50 94 ALA A CA 1
ATOM 712 C C . ALA A 1 94 ? -1.044 4.485 -9.017 1.00 92.50 94 ALA A C 1
ATOM 714 O O . ALA A 1 94 ? -2.086 4.135 -8.468 1.00 92.50 94 ALA A O 1
ATOM 715 N N . ALA A 1 95 ? -0.677 4.012 -10.210 1.00 91.88 95 ALA A N 1
ATOM 716 C CA . ALA A 1 95 ? -1.471 3.041 -10.962 1.00 91.88 95 ALA A CA 1
ATOM 717 C C . ALA A 1 95 ? -1.555 1.680 -10.246 1.00 91.88 95 ALA A C 1
ATOM 719 O O . ALA A 1 95 ? -2.633 1.091 -10.135 1.00 91.88 95 ALA A O 1
ATOM 720 N N . ILE A 1 96 ? -0.435 1.205 -9.691 1.00 93.06 96 ILE A N 1
ATOM 721 C CA . ILE A 1 96 ? -0.408 -0.022 -8.886 1.00 93.06 96 ILE A CA 1
ATOM 722 C C . ILE A 1 96 ? -1.263 0.166 -7.627 1.00 93.06 96 ILE A C 1
ATOM 724 O O . ILE A 1 96 ? -2.143 -0.647 -7.348 1.00 93.06 96 ILE A O 1
ATOM 728 N N . LEU A 1 97 ? -1.059 1.262 -6.891 1.00 93.94 97 LEU A N 1
ATOM 729 C CA . LEU A 1 97 ? -1.787 1.566 -5.661 1.00 93.94 97 LEU A CA 1
ATOM 730 C C . LEU A 1 97 ? -3.291 1.682 -5.904 1.00 93.94 97 LEU A C 1
ATOM 732 O O . LEU A 1 97 ? -4.063 1.167 -5.102 1.00 93.94 97 LEU A O 1
ATOM 736 N N . GLN A 1 98 ? -3.719 2.304 -7.005 1.00 92.44 98 GLN A N 1
ATOM 737 C CA . GLN A 1 98 ? -5.133 2.419 -7.367 1.00 92.44 98 GLN A CA 1
ATOM 738 C C . GLN A 1 98 ? -5.838 1.056 -7.347 1.00 92.44 98 GLN A C 1
ATOM 740 O O . GLN A 1 98 ? -6.964 0.962 -6.860 1.00 92.44 98 GLN A O 1
ATOM 745 N N . SER A 1 99 ? -5.162 0.009 -7.823 1.00 89.56 99 SER A N 1
ATOM 746 C CA . SER A 1 99 ? -5.696 -1.357 -7.874 1.00 89.56 99 SER A CA 1
ATOM 747 C C . SER A 1 99 ? -5.759 -2.037 -6.498 1.00 89.56 99 SER A C 1
ATOM 749 O O . SER A 1 99 ? -6.442 -3.042 -6.345 1.00 89.56 99 SER A O 1
ATOM 751 N N . HIS A 1 100 ? -5.093 -1.474 -5.484 1.00 92.94 100 HIS A N 1
ATOM 752 C CA . HIS A 1 100 ? -4.946 -2.057 -4.145 1.00 92.94 100 HIS A CA 1
ATOM 753 C C . HIS A 1 100 ? -5.515 -1.176 -3.016 1.00 92.94 100 HIS A C 1
ATOM 755 O O . HIS A 1 100 ? -5.419 -1.539 -1.844 1.00 92.94 100 HIS A O 1
ATOM 761 N N . ILE A 1 101 ? -6.149 -0.035 -3.324 1.00 91.75 101 ILE A N 1
ATOM 762 C CA . ILE A 1 101 ? -6.809 0.806 -2.305 1.00 91.75 101 ILE A CA 1
ATOM 763 C C . ILE A 1 101 ? -7.913 0.027 -1.580 1.00 91.75 101 ILE A C 1
ATOM 765 O O . ILE A 1 101 ? -8.033 0.140 -0.362 1.00 91.75 101 ILE A O 1
ATOM 769 N N . ALA A 1 102 ? -8.688 -0.782 -2.310 1.00 92.19 102 ALA A N 1
ATOM 770 C CA . ALA A 1 102 ? -9.767 -1.578 -1.726 1.00 92.19 102 ALA A CA 1
ATOM 771 C C . ALA A 1 102 ? -9.240 -2.593 -0.698 1.00 92.19 102 ALA A C 1
ATOM 773 O O . ALA A 1 102 ? -9.818 -2.718 0.377 1.00 92.19 102 ALA A O 1
ATOM 774 N N . LEU A 1 103 ? -8.099 -3.232 -0.982 1.00 94.62 103 LEU A N 1
ATOM 775 C CA . LEU A 1 103 ? -7.424 -4.122 -0.036 1.00 94.62 103 LEU A CA 1
ATOM 776 C C . LEU A 1 103 ? -7.035 -3.380 1.251 1.00 94.62 103 LEU A C 1
ATOM 778 O O . LEU A 1 103 ? -7.232 -3.893 2.349 1.00 94.62 103 LEU A O 1
ATOM 782 N N . ALA A 1 104 ? -6.502 -2.161 1.137 1.00 94.94 104 ALA A N 1
ATOM 783 C CA . ALA A 1 104 ? -6.146 -1.366 2.311 1.00 94.94 104 ALA A CA 1
ATOM 784 C C . ALA A 1 104 ? -7.369 -1.001 3.168 1.00 94.94 104 ALA A C 1
ATOM 786 O O . ALA A 1 104 ? -7.287 -1.027 4.397 1.00 94.94 104 ALA A O 1
ATOM 787 N N . ASP A 1 105 ? -8.498 -0.692 2.531 1.00 94.44 105 ASP A N 1
ATOM 788 C CA . ASP A 1 105 ? -9.752 -0.406 3.230 1.00 94.44 105 ASP A CA 1
ATOM 789 C C . ASP A 1 105 ? -10.323 -1.647 3.923 1.00 94.44 105 ASP A C 1
ATOM 791 O O . ASP A 1 105 ? -10.704 -1.562 5.090 1.00 94.44 105 ASP A O 1
ATOM 795 N N . GLU A 1 106 ? -10.309 -2.798 3.248 1.00 95.69 106 GLU A N 1
ATOM 796 C CA . GLU A 1 106 ? -10.752 -4.079 3.805 1.00 95.69 106 GLU A CA 1
ATOM 797 C C . GLU A 1 106 ? -9.944 -4.456 5.055 1.00 95.69 106 GLU A C 1
ATOM 799 O O . GLU A 1 106 ? -10.512 -4.776 6.099 1.00 95.69 106 GLU A O 1
ATOM 804 N N . LEU A 1 107 ? -8.613 -4.353 4.990 1.00 95.44 107 LEU A N 1
ATOM 805 C CA . LEU A 1 107 ? -7.748 -4.654 6.134 1.00 95.44 107 LEU A CA 1
ATOM 806 C C . LEU A 1 107 ? -7.983 -3.693 7.306 1.00 95.44 107 LEU A C 1
ATOM 808 O O . LEU A 1 107 ? -7.945 -4.108 8.465 1.00 95.44 107 LEU A O 1
ATOM 812 N N . ALA A 1 108 ? -8.252 -2.414 7.029 1.00 94.19 108 ALA A N 1
ATOM 813 C CA . ALA A 1 108 ? -8.596 -1.448 8.067 1.00 94.19 108 ALA A CA 1
ATOM 814 C C . ALA A 1 108 ? -9.937 -1.776 8.746 1.00 94.19 108 ALA A C 1
ATOM 816 O O . ALA A 1 108 ? -10.059 -1.607 9.958 1.00 94.19 108 ALA A O 1
ATOM 817 N N . GLU A 1 109 ? -10.930 -2.252 7.992 1.00 94.75 109 GLU A N 1
ATOM 818 C CA . GLU A 1 109 ? -12.233 -2.678 8.520 1.00 94.75 109 GLU A CA 1
ATOM 819 C C . GLU A 1 109 ? -12.127 -3.941 9.380 1.00 94.75 109 GLU A C 1
ATOM 821 O O . GLU A 1 109 ? -12.673 -3.985 10.487 1.00 94.75 109 GLU A O 1
ATOM 826 N N . GLN A 1 110 ? -11.367 -4.936 8.918 1.00 94.62 110 GLN A N 1
ATOM 827 C CA . GLN A 1 110 ? -11.070 -6.141 9.695 1.00 94.62 110 GLN A CA 1
ATOM 828 C C . GLN A 1 110 ? -10.399 -5.769 11.023 1.00 94.62 110 GLN A C 1
ATOM 830 O O . GLN A 1 110 ? -10.863 -6.168 12.089 1.00 94.62 110 GLN A O 1
ATOM 835 N N . TYR A 1 111 ? -9.382 -4.905 10.976 1.00 92.88 111 TYR A N 1
ATOM 836 C CA . TYR A 1 111 ? -8.681 -4.430 12.170 1.00 92.88 111 TYR A CA 1
ATOM 837 C C . TYR A 1 111 ? -9.577 -3.607 13.114 1.00 92.88 111 TYR A C 1
ATOM 839 O O . TYR A 1 111 ? -9.434 -3.677 14.335 1.00 92.88 111 TYR A O 1
ATOM 847 N N . ALA A 1 112 ? -10.518 -2.828 12.570 1.00 91.88 112 ALA A N 1
ATOM 848 C CA . ALA A 1 112 ? -11.457 -2.024 13.353 1.00 91.88 112 ALA A CA 1
ATOM 849 C C . ALA A 1 112 ? -12.481 -2.871 14.122 1.00 91.88 112 ALA A C 1
ATOM 851 O O . ALA A 1 112 ? -12.957 -2.435 15.171 1.00 91.88 112 ALA A O 1
ATOM 852 N N . THR A 1 113 ? -12.803 -4.072 13.628 1.00 91.06 113 THR A N 1
ATOM 853 C CA . THR A 1 113 ? -13.770 -4.989 14.259 1.00 91.06 113 THR A CA 1
ATOM 854 C C . THR A 1 113 ? -13.360 -5.337 15.691 1.00 91.06 113 THR A C 1
ATOM 856 O O . THR A 1 113 ? -14.198 -5.397 16.587 1.00 91.06 113 THR A O 1
ATOM 859 N N . GLU A 1 114 ? -12.058 -5.481 15.934 1.00 86.25 114 GLU A N 1
ATOM 860 C CA . GLU A 1 114 ? -11.500 -5.770 17.258 1.00 86.25 114 GLU A CA 1
ATOM 861 C C . GLU A 1 114 ? -11.275 -4.502 18.104 1.00 86.25 114 GLU A C 1
ATOM 863 O O . GLU A 1 114 ? -10.986 -4.588 19.299 1.00 86.25 114 GLU A O 1
ATOM 868 N N . LYS A 1 115 ? -11.377 -3.309 17.497 1.00 84.81 115 LYS A N 1
ATOM 869 C CA . LYS A 1 115 ? -10.939 -2.026 18.078 1.00 84.81 115 LYS A CA 1
ATOM 870 C C . LYS A 1 115 ? -11.951 -0.900 17.839 1.00 84.81 115 LYS A C 1
ATOM 872 O O . LYS A 1 115 ? -11.620 0.112 17.214 1.00 84.81 115 LYS A O 1
ATOM 877 N N . PRO A 1 116 ? -13.168 -1.002 18.405 1.00 81.31 116 PRO A N 1
ATOM 878 C CA . PRO A 1 116 ? -14.236 -0.022 18.189 1.00 81.31 116 PRO A CA 1
ATOM 879 C C . PRO A 1 116 ? -13.927 1.377 18.754 1.00 81.31 116 PRO A C 1
ATOM 881 O O . PRO A 1 116 ? -14.616 2.341 18.428 1.00 81.31 116 PRO A O 1
ATOM 884 N N . TYR A 1 117 ? -12.896 1.513 19.596 1.00 83.06 117 TYR A N 1
ATOM 885 C CA . TYR A 1 117 ? -12.437 2.797 20.135 1.00 83.06 117 TYR A CA 1
ATOM 886 C C . TYR A 1 117 ? -11.639 3.633 19.118 1.00 83.06 117 TYR A C 1
ATOM 888 O O . TYR A 1 117 ? -11.457 4.837 19.317 1.00 83.06 117 TYR A O 1
ATOM 896 N N . LEU A 1 118 ? -11.164 3.025 18.026 1.00 83.38 118 LEU A N 1
ATOM 897 C CA . LEU A 1 118 ? -10.456 3.719 16.954 1.00 83.38 118 LEU A CA 1
ATOM 898 C C . LEU A 1 118 ? -11.435 4.188 15.876 1.00 83.38 118 LEU A C 1
ATOM 900 O O . LEU A 1 118 ? -12.357 3.484 15.471 1.00 83.38 118 LEU A O 1
ATOM 904 N N . LYS A 1 119 ? -11.213 5.397 15.352 1.00 88.69 119 LYS A N 1
ATOM 905 C CA . LYS A 1 119 ? -12.026 5.929 14.252 1.00 88.69 119 LYS A CA 1
ATOM 906 C C . LYS A 1 119 ? -11.700 5.179 12.959 1.00 88.69 119 LYS A C 1
ATOM 908 O O . LYS A 1 119 ? -10.588 5.313 12.453 1.00 88.69 119 LYS A O 1
ATOM 913 N N . LEU A 1 120 ? -12.687 4.491 12.375 1.00 88.31 120 LEU A N 1
ATOM 914 C CA . LEU A 1 120 ? -12.521 3.716 11.135 1.00 88.31 120 LEU A CA 1
ATOM 915 C C . LEU A 1 120 ? -11.879 4.528 10.000 1.00 88.31 120 LEU A C 1
ATOM 917 O O . LEU A 1 120 ? -10.980 4.037 9.326 1.00 88.31 120 LEU A O 1
ATOM 921 N N . GLN A 1 121 ? -12.285 5.789 9.815 1.00 88.81 121 GLN A N 1
ATOM 922 C CA . GLN A 1 121 ? -11.696 6.626 8.766 1.00 88.81 121 GLN A CA 1
ATOM 923 C C . GLN A 1 121 ? -10.188 6.834 8.967 1.00 88.81 121 GLN A C 1
ATOM 925 O O . GLN A 1 121 ? -9.431 6.764 8.007 1.00 88.81 121 GLN A O 1
ATOM 930 N N . ALA A 1 122 ? -9.735 7.004 10.212 1.00 87.88 122 ALA A N 1
ATOM 931 C CA . ALA A 1 122 ? -8.315 7.165 10.500 1.00 87.88 122 ALA A CA 1
ATOM 932 C C . ALA A 1 122 ? -7.525 5.865 10.273 1.00 87.88 122 ALA A C 1
ATOM 934 O O . ALA A 1 122 ? -6.382 5.919 9.819 1.00 87.88 122 ALA A O 1
ATOM 935 N N . LEU A 1 123 ? -8.137 4.704 10.536 1.00 89.56 123 LEU A N 1
ATOM 936 C CA . LEU A 1 123 ? -7.547 3.403 10.212 1.00 89.56 123 LEU A CA 1
ATOM 937 C C . LEU A 1 123 ? -7.413 3.218 8.696 1.00 89.56 123 LEU A C 1
ATOM 939 O O . LEU A 1 123 ? -6.341 2.840 8.230 1.00 89.56 123 LEU A O 1
ATOM 943 N N . ARG A 1 124 ? -8.450 3.562 7.921 1.00 92.75 124 ARG A N 1
ATOM 944 C CA . ARG A 1 124 ? -8.399 3.535 6.449 1.00 92.75 124 ARG A CA 1
ATOM 945 C C . ARG A 1 124 ? -7.307 4.452 5.909 1.00 92.75 124 ARG A C 1
ATOM 947 O O . ARG A 1 124 ? -6.483 4.023 5.106 1.00 92.75 124 ARG A O 1
ATOM 954 N N . ASP A 1 125 ? -7.239 5.693 6.385 1.00 90.19 125 ASP A N 1
ATOM 955 C CA . ASP A 1 125 ? -6.212 6.646 5.950 1.00 90.19 125 ASP A CA 1
ATOM 956 C C . ASP A 1 125 ? -4.802 6.132 6.268 1.00 90.19 125 ASP A C 1
ATOM 958 O O . ASP A 1 125 ? -3.890 6.235 5.441 1.00 90.19 125 ASP A O 1
ATOM 962 N N . LYS A 1 126 ? -4.625 5.506 7.438 1.00 91.31 126 LYS A N 1
ATOM 963 C CA . LYS A 1 126 ? -3.359 4.880 7.812 1.00 91.31 126 LYS A CA 1
ATOM 964 C C . LYS A 1 126 ? -3.015 3.690 6.917 1.00 91.31 126 LYS A C 1
ATOM 966 O O . LYS A 1 126 ? -1.883 3.632 6.436 1.00 91.31 126 LYS A O 1
ATOM 971 N N . ALA A 1 127 ? -3.957 2.780 6.682 1.00 94.19 127 ALA A N 1
ATOM 972 C CA . ALA A 1 127 ? -3.760 1.610 5.833 1.00 94.19 127 ALA A CA 1
ATOM 973 C C . ALA A 1 127 ? -3.387 2.018 4.403 1.00 94.19 127 ALA A C 1
ATOM 975 O O . ALA A 1 127 ? -2.394 1.539 3.863 1.00 94.19 127 ALA A O 1
ATOM 976 N N . ARG A 1 128 ? -4.105 2.984 3.823 1.00 94.56 128 ARG A N 1
ATOM 977 C CA . ARG A 1 128 ? -3.812 3.535 2.490 1.00 94.56 128 ARG A CA 1
ATOM 978 C C . ARG A 1 128 ? -2.424 4.167 2.416 1.00 94.56 128 ARG A C 1
ATOM 980 O O . ARG A 1 128 ? -1.717 3.986 1.429 1.00 94.56 128 ARG A O 1
ATOM 987 N N . HIS A 1 129 ? -2.011 4.895 3.455 1.00 92.50 129 HIS A N 1
ATOM 988 C CA . HIS A 1 129 ? -0.672 5.483 3.508 1.00 92.50 129 HIS A CA 1
ATOM 989 C C . HIS A 1 129 ? 0.427 4.417 3.624 1.00 92.50 129 HIS A C 1
ATOM 991 O O . HIS A 1 129 ? 1.472 4.546 2.986 1.00 92.50 129 HIS A O 1
ATOM 997 N N . SER A 1 130 ? 0.196 3.362 4.410 1.00 93.75 130 SER A N 1
ATOM 998 C CA . SER A 1 130 ? 1.094 2.204 4.464 1.00 93.75 130 SER A CA 1
ATOM 999 C C . SER A 1 130 ? 1.178 1.501 3.113 1.00 93.75 130 SER A C 1
ATOM 1001 O O . SER A 1 130 ? 2.279 1.305 2.620 1.00 93.75 130 SER A O 1
ATOM 1003 N N . ALA A 1 131 ? 0.048 1.245 2.451 1.00 95.81 131 ALA A N 1
ATOM 1004 C CA . ALA A 1 131 ? 0.025 0.668 1.110 1.00 95.81 131 ALA A CA 1
ATOM 1005 C C . ALA A 1 131 ? 0.823 1.519 0.108 1.00 95.81 131 ALA A C 1
ATOM 1007 O O . ALA A 1 131 ? 1.673 1.001 -0.607 1.00 95.81 131 ALA A O 1
ATOM 1008 N N . ALA A 1 132 ? 0.624 2.841 0.104 1.00 94.50 132 ALA A N 1
ATOM 1009 C CA . ALA A 1 132 ? 1.371 3.748 -0.766 1.00 94.50 132 ALA A CA 1
ATOM 1010 C C . ALA A 1 132 ? 2.886 3.683 -0.519 1.00 94.50 132 ALA A C 1
ATOM 1012 O O . ALA A 1 132 ? 3.671 3.657 -1.464 1.00 94.50 132 ALA A O 1
ATOM 1013 N N . ARG A 1 133 ? 3.301 3.629 0.752 1.00 93.88 133 ARG A N 1
ATOM 1014 C CA . ARG A 1 133 ? 4.709 3.462 1.131 1.00 93.88 133 ARG A CA 1
ATOM 1015 C C . ARG A 1 133 ? 5.250 2.096 0.712 1.00 93.88 133 ARG A C 1
ATOM 1017 O O . ARG A 1 133 ? 6.383 2.027 0.251 1.00 93.88 133 ARG A O 1
ATOM 1024 N N . ALA A 1 134 ? 4.470 1.039 0.885 1.00 94.06 134 ALA A N 1
ATOM 1025 C CA . ALA A 1 134 ? 4.863 -0.310 0.520 1.00 94.06 134 ALA A CA 1
ATOM 1026 C C . ALA A 1 134 ? 5.109 -0.404 -0.990 1.00 94.06 134 ALA A C 1
ATOM 1028 O O . ALA A 1 134 ? 6.213 -0.749 -1.391 1.00 94.06 134 ALA A O 1
ATOM 1029 N N . VAL A 1 135 ? 4.157 0.029 -1.826 1.00 95.50 135 VAL A N 1
ATOM 1030 C CA . VAL A 1 135 ? 4.336 0.053 -3.292 1.00 95.50 135 VAL A CA 1
ATOM 1031 C C . VAL A 1 135 ? 5.513 0.943 -3.702 1.00 95.50 135 VAL A C 1
ATOM 1033 O O . VAL A 1 135 ? 6.226 0.613 -4.644 1.00 95.50 135 VAL A O 1
ATOM 1036 N N . TRP A 1 136 ? 5.752 2.053 -2.993 1.00 95.19 136 TRP A N 1
ATOM 1037 C CA . TRP A 1 136 ? 6.870 2.952 -3.290 1.00 95.19 136 TRP A CA 1
ATOM 1038 C C . TRP A 1 136 ? 8.228 2.248 -3.250 1.00 95.19 136 TRP A C 1
ATOM 1040 O O . TRP A 1 136 ? 9.067 2.550 -4.094 1.00 95.19 136 TRP A O 1
ATOM 1050 N N . PHE A 1 137 ? 8.432 1.337 -2.296 1.00 93.56 137 PHE A N 1
ATOM 1051 C CA . PHE A 1 137 ? 9.697 0.626 -2.079 1.00 93.56 137 PHE A CA 1
ATOM 1052 C C . PHE A 1 137 ? 9.686 -0.832 -2.542 1.00 93.56 137 PHE A C 1
ATOM 1054 O O . PHE A 1 137 ? 10.715 -1.495 -2.443 1.00 93.56 137 PHE A O 1
ATOM 1061 N N . TRP A 1 138 ? 8.548 -1.343 -3.010 1.00 95.31 138 TRP A N 1
ATOM 1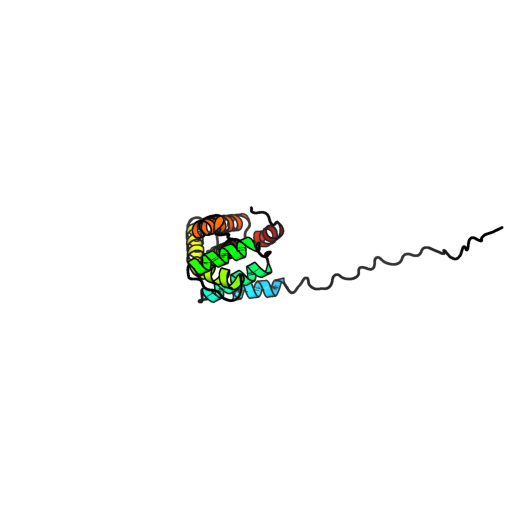062 C CA . TRP A 1 138 ? 8.414 -2.757 -3.323 1.00 95.31 138 TRP A CA 1
ATOM 1063 C C . TRP A 1 138 ? 9.286 -3.148 -4.517 1.00 95.31 138 TRP A C 1
ATOM 1065 O O . TRP A 1 138 ? 9.230 -2.535 -5.586 1.00 95.31 138 TRP A O 1
ATOM 1075 N N . ASP A 1 139 ? 10.075 -4.199 -4.315 1.00 93.44 139 ASP A N 1
ATOM 1076 C CA . ASP A 1 139 ? 10.875 -4.835 -5.348 1.00 93.44 139 ASP A CA 1
ATOM 1077 C C . ASP A 1 139 ? 10.247 -6.194 -5.702 1.00 93.44 139 ASP A C 1
ATOM 1079 O O . ASP A 1 139 ? 10.207 -7.077 -4.839 1.00 93.44 139 ASP A O 1
ATOM 1083 N N . PRO A 1 140 ? 9.795 -6.406 -6.951 1.00 93.75 140 PRO A N 1
ATOM 1084 C CA . PRO A 1 140 ? 9.204 -7.672 -7.389 1.00 93.75 140 PRO A CA 1
ATOM 1085 C C . PRO A 1 140 ? 10.080 -8.912 -7.177 1.00 93.75 140 PRO A C 1
ATOM 1087 O O . PRO A 1 140 ? 9.569 -10.028 -7.134 1.00 93.75 140 PRO A O 1
ATOM 1090 N N . THR A 1 141 ? 11.397 -8.746 -7.037 1.00 92.81 141 THR A N 1
ATOM 1091 C CA . THR A 1 141 ? 12.319 -9.856 -6.747 1.00 92.81 141 THR A CA 1
ATOM 1092 C C . THR A 1 141 ? 12.205 -10.376 -5.312 1.00 92.81 141 THR A C 1
ATOM 1094 O O . THR A 1 141 ? 12.665 -11.479 -5.024 1.00 92.81 141 THR A O 1
ATOM 1097 N N . THR A 1 142 ? 11.579 -9.614 -4.410 1.00 87.75 142 THR A N 1
ATOM 1098 C CA . THR A 1 142 ? 11.464 -9.959 -2.983 1.00 87.75 142 THR A CA 1
ATOM 1099 C C . THR A 1 142 ? 10.227 -10.789 -2.649 1.00 87.75 142 THR A C 1
ATOM 1101 O O . THR A 1 142 ? 10.141 -11.336 -1.551 1.00 87.75 142 THR A O 1
ATOM 1104 N N . GLY A 1 143 ? 9.286 -10.934 -3.587 1.00 91.12 143 GLY A N 1
ATOM 1105 C CA . GLY A 1 143 ? 8.094 -11.753 -3.405 1.00 91.12 143 GLY A CA 1
ATOM 1106 C C . GLY A 1 143 ? 6.838 -11.122 -3.985 1.00 91.12 143 GLY A C 1
ATOM 1107 O O . GLY A 1 143 ? 6.889 -10.169 -4.757 1.00 91.12 143 GLY A O 1
ATOM 1108 N N . ASP A 1 144 ? 5.699 -11.683 -3.596 1.00 93.81 144 ASP A N 1
ATOM 1109 C CA . ASP A 1 144 ? 4.378 -11.254 -4.039 1.00 93.81 144 ASP A CA 1
ATOM 1110 C C . ASP A 1 144 ? 3.970 -9.887 -3.453 1.00 93.81 144 ASP A C 1
ATOM 1112 O O . ASP A 1 144 ? 4.147 -9.619 -2.259 1.00 93.81 144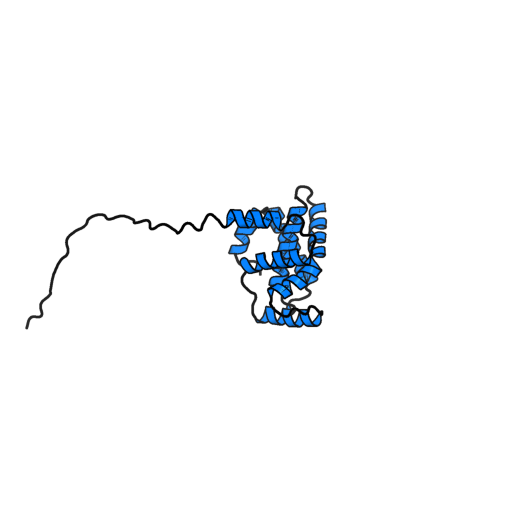 ASP A O 1
ATOM 1116 N N . LEU A 1 145 ? 3.389 -9.031 -4.302 1.00 93.31 145 LEU A N 1
ATOM 1117 C CA . LEU A 1 145 ? 2.968 -7.680 -3.930 1.00 93.31 145 LEU A CA 1
ATOM 1118 C C . LEU A 1 145 ? 1.866 -7.707 -2.872 1.00 93.31 145 LEU A C 1
ATOM 1120 O O . LEU A 1 145 ? 1.927 -6.943 -1.911 1.00 93.31 145 LEU A O 1
ATOM 1124 N N . GLU A 1 146 ? 0.853 -8.559 -3.038 1.00 94.31 146 GLU A N 1
ATOM 1125 C CA . GLU A 1 146 ? -0.290 -8.582 -2.125 1.00 94.31 146 GLU A CA 1
ATOM 1126 C C . GLU A 1 146 ? 0.151 -8.982 -0.713 1.00 94.31 146 GLU A C 1
ATOM 1128 O O . GLU A 1 146 ? -0.225 -8.346 0.275 1.00 94.31 146 GLU A O 1
ATOM 1133 N N . THR A 1 147 ? 1.020 -9.985 -0.621 1.00 94.00 147 THR A N 1
ATOM 1134 C CA . THR A 1 147 ? 1.635 -10.429 0.633 1.00 94.00 147 THR A CA 1
ATOM 1135 C C . THR A 1 147 ? 2.417 -9.299 1.299 1.00 94.00 147 THR A C 1
ATOM 1137 O O . THR A 1 147 ? 2.238 -9.042 2.494 1.00 94.00 147 THR A O 1
ATOM 1140 N N . PHE A 1 148 ? 3.240 -8.583 0.529 1.00 93.50 148 PHE A N 1
ATOM 1141 C CA . PHE A 1 148 ? 4.020 -7.452 1.031 1.00 93.50 148 PHE A CA 1
ATOM 1142 C C . PHE A 1 148 ? 3.123 -6.308 1.529 1.00 93.50 148 PHE A C 1
ATOM 1144 O O . PHE A 1 148 ? 3.327 -5.774 2.621 1.00 93.50 148 PHE A O 1
ATOM 1151 N N . LEU A 1 149 ? 2.072 -5.975 0.772 1.00 95.19 149 LEU A N 1
ATOM 1152 C CA . LEU A 1 149 ? 1.072 -4.979 1.154 1.00 95.19 149 LEU A CA 1
ATOM 1153 C C . LEU A 1 149 ? 0.377 -5.349 2.465 1.00 95.19 149 LEU A C 1
ATOM 1155 O O . LEU A 1 149 ? 0.294 -4.514 3.365 1.00 95.19 149 LEU A O 1
ATOM 1159 N N . ARG A 1 150 ? -0.103 -6.591 2.596 1.00 96.19 150 ARG A N 1
ATOM 1160 C CA . ARG A 1 150 ? -0.788 -7.071 3.807 1.00 96.19 1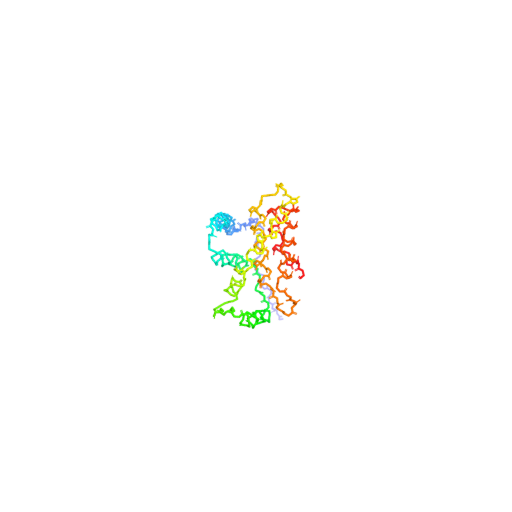50 ARG A CA 1
ATOM 1161 C C . ARG A 1 150 ? 0.099 -6.926 5.043 1.00 96.19 150 ARG A C 1
ATOM 1163 O O . ARG A 1 150 ? -0.369 -6.424 6.065 1.00 96.19 150 ARG A O 1
ATOM 1170 N N . GLN A 1 151 ? 1.372 -7.308 4.939 1.00 93.88 151 GLN A N 1
ATOM 1171 C CA . GLN A 1 151 ? 2.340 -7.174 6.030 1.00 93.88 151 GLN A CA 1
ATOM 1172 C C . GLN A 1 151 ? 2.572 -5.705 6.413 1.00 93.88 151 GLN A C 1
ATOM 1174 O O . GLN A 1 151 ? 2.455 -5.348 7.587 1.00 93.88 151 GLN A O 1
ATOM 1179 N N . ASP A 1 152 ? 2.844 -4.831 5.440 1.00 92.81 152 ASP A N 1
ATOM 1180 C CA . ASP A 1 152 ? 3.150 -3.423 5.720 1.00 92.81 152 ASP A CA 1
ATOM 1181 C C . ASP A 1 152 ? 1.936 -2.638 6.249 1.00 92.81 152 ASP A C 1
ATOM 1183 O O . ASP A 1 152 ? 2.060 -1.771 7.125 1.00 92.81 152 ASP A O 1
ATOM 1187 N N . ILE A 1 153 ? 0.737 -2.961 5.754 1.00 95.12 153 ILE A N 1
ATOM 1188 C CA . ILE A 1 153 ? -0.524 -2.394 6.242 1.00 95.12 153 ILE A CA 1
ATOM 1189 C C . ILE A 1 153 ? -0.773 -2.827 7.687 1.00 95.12 153 ILE A C 1
ATOM 1191 O O . ILE A 1 153 ? -1.049 -1.964 8.523 1.00 95.12 153 ILE A O 1
ATOM 1195 N N . ALA A 1 154 ? -0.618 -4.116 8.006 1.00 93.44 154 ALA A N 1
ATOM 1196 C CA . ALA A 1 154 ? -0.795 -4.626 9.364 1.00 93.44 154 ALA A CA 1
ATOM 1197 C C . ALA A 1 154 ? 0.156 -3.938 10.358 1.00 93.44 154 ALA A C 1
ATOM 1199 O O . ALA A 1 154 ? -0.296 -3.401 11.371 1.00 93.44 154 ALA A O 1
ATOM 1200 N N . LEU A 1 155 ? 1.449 -3.844 10.020 1.00 90.94 155 LEU A N 1
ATOM 1201 C CA . LEU A 1 155 ? 2.440 -3.119 10.827 1.00 90.94 155 LEU A CA 1
ATOM 1202 C C . LEU A 1 155 ? 2.075 -1.638 10.987 1.00 90.94 155 LEU A C 1
ATOM 1204 O O . LEU A 1 155 ? 2.215 -1.055 12.064 1.00 90.94 155 LEU A O 1
ATOM 1208 N N . GLY A 1 156 ? 1.581 -1.010 9.920 1.00 90.31 156 GLY A N 1
ATOM 1209 C CA . GLY A 1 156 ? 1.124 0.373 9.950 1.00 90.31 156 GLY A CA 1
ATOM 1210 C C . GLY A 1 156 ? -0.048 0.608 10.898 1.00 90.31 156 GLY A C 1
ATOM 1211 O O . GLY A 1 156 ? -0.048 1.602 11.631 1.00 90.31 156 GLY A O 1
ATOM 1212 N N . LEU A 1 157 ? -1.034 -0.285 10.879 1.00 91.88 157 LEU A N 1
ATOM 1213 C CA . LEU A 1 157 ? -2.210 -0.233 11.744 1.00 91.88 157 LEU A CA 1
ATOM 1214 C C . LEU A 1 157 ? -1.836 -0.489 13.207 1.00 91.88 157 LEU A C 1
ATOM 1216 O O . LEU A 1 157 ? -2.240 0.283 14.077 1.00 91.88 157 LEU A O 1
ATOM 1220 N N . GLU A 1 158 ? -0.991 -1.488 13.473 1.00 91.31 158 GLU A N 1
ATOM 1221 C CA . GLU A 1 158 ? -0.465 -1.775 14.812 1.00 91.31 158 GLU A CA 1
ATOM 1222 C C . GLU A 1 158 ? 0.308 -0.583 15.385 1.00 91.31 158 GLU A C 1
ATOM 1224 O O . GLU A 1 158 ? 0.112 -0.181 16.535 1.00 91.31 158 GLU A O 1
ATOM 1229 N N . TYR A 1 159 ? 1.150 0.042 14.564 1.00 87.56 159 TYR A N 1
ATOM 1230 C CA . TYR A 1 159 ? 1.888 1.231 14.963 1.00 87.56 159 TYR A CA 1
ATOM 1231 C C . TYR A 1 159 ? 0.958 2.406 15.298 1.00 87.56 159 TYR A C 1
ATOM 1233 O O . TYR A 1 159 ? 1.197 3.140 16.259 1.00 87.56 159 TYR A O 1
ATOM 1241 N N . TYR A 1 160 ? -0.105 2.601 14.514 1.00 86.94 160 TYR A N 1
ATOM 1242 C CA . TYR A 1 160 ? -1.083 3.659 14.764 1.00 86.94 160 TYR A CA 1
ATOM 1243 C C . TYR A 1 160 ? -1.895 3.418 16.038 1.00 86.94 160 TYR A C 1
ATOM 1245 O O . TYR A 1 160 ? -2.117 4.357 16.793 1.00 86.94 160 TYR A O 1
ATOM 1253 N N . ASP A 1 161 ? -2.288 2.178 16.306 1.00 87.12 161 ASP A N 1
ATOM 1254 C CA . ASP A 1 161 ? -2.979 1.795 17.540 1.00 87.12 161 ASP A CA 1
ATOM 1255 C C . ASP A 1 161 ? -2.124 2.105 18.782 1.00 87.12 161 ASP A C 1
ATOM 1257 O O . ASP A 1 161 ? -2.582 2.758 19.717 1.00 87.12 161 ASP A O 1
ATOM 1261 N N . LYS A 1 162 ? -0.829 1.758 18.746 1.00 85.94 162 LYS A N 1
ATOM 1262 C CA . LYS A 1 162 ? 0.097 1.985 19.871 1.00 85.94 162 LYS A CA 1
ATOM 1263 C C . LYS A 1 162 ? 0.480 3.450 20.095 1.00 85.94 162 LYS A C 1
ATOM 1265 O O . LYS A 1 162 ? 0.777 3.834 21.225 1.00 85.94 162 LYS A O 1
ATOM 1270 N N . HIS A 1 163 ? 0.547 4.263 19.039 1.00 81.69 163 HIS A N 1
ATOM 1271 C CA . HIS A 1 163 ? 1.166 5.598 19.102 1.00 81.69 163 HIS A CA 1
ATOM 1272 C C . HIS A 1 163 ? 0.262 6.754 18.650 1.00 81.69 163 HIS A C 1
ATOM 1274 O O . HIS A 1 163 ? 0.671 7.919 18.702 1.00 81.69 163 HIS A O 1
ATOM 1280 N N . GLY A 1 164 ? -0.955 6.463 18.192 1.00 70.50 164 GLY A N 1
ATOM 1281 C CA . GLY A 1 164 ? -1.862 7.442 17.604 1.00 70.50 164 GLY A CA 1
ATOM 1282 C C . GLY A 1 164 ? -1.270 8.162 16.385 1.00 70.50 164 GLY A C 1
ATOM 1283 O O . GLY A 1 164 ? -0.276 7.748 15.780 1.00 70.50 164 GLY A O 1
ATOM 1284 N N . SER A 1 165 ? -1.856 9.309 16.022 1.00 57.50 165 SER A N 1
ATOM 1285 C CA . SER A 1 165 ? -1.374 10.117 14.887 1.00 57.50 165 SER A CA 1
ATOM 1286 C C . SER A 1 165 ? 0.012 10.740 15.118 1.00 57.50 165 SER A C 1
ATOM 1288 O O . SER A 1 165 ? 0.658 11.162 14.159 1.00 57.50 165 SER A O 1
ATOM 1290 N N . TRP A 1 166 ? 0.484 10.793 16.369 1.00 41.09 166 TRP A N 1
ATOM 1291 C CA . TRP A 1 166 ? 1.751 11.421 16.765 1.00 41.09 166 TRP A CA 1
ATOM 1292 C C . TRP A 1 166 ? 2.988 10.546 16.505 1.00 41.09 166 TRP A C 1
ATOM 1294 O O . TRP A 1 166 ? 4.103 11.066 16.453 1.00 41.09 166 TRP A O 1
ATOM 1304 N N . GLY A 1 167 ? 2.820 9.243 16.248 1.00 41.97 167 GLY A N 1
ATOM 1305 C CA . GLY A 1 167 ? 3.934 8.365 15.867 1.00 41.97 167 GLY A CA 1
ATOM 1306 C C . GLY A 1 167 ? 4.483 8.621 14.451 1.00 41.97 167 GLY A C 1
ATOM 1307 O O . GLY A 1 167 ? 5.648 8.345 14.160 1.00 41.97 167 GLY A O 1
ATOM 1308 N N . LEU A 1 168 ? 3.680 9.200 13.548 1.00 40.66 168 LEU A N 1
ATOM 1309 C CA . LEU A 1 168 ? 4.062 9.379 12.139 1.00 40.66 168 LEU A CA 1
ATOM 1310 C C . LEU A 1 168 ? 5.250 10.342 11.954 1.00 40.66 168 LEU A C 1
ATOM 1312 O O . LEU A 1 168 ? 6.067 10.140 11.059 1.00 40.66 168 LEU A O 1
ATOM 1316 N N . ALA A 1 169 ? 5.393 11.349 12.820 1.00 37.22 169 ALA A N 1
ATOM 1317 C CA . ALA A 1 169 ? 6.483 12.324 12.737 1.00 37.22 169 ALA A CA 1
ATOM 1318 C C . ALA A 1 169 ? 7.850 11.747 13.157 1.00 37.22 169 ALA A C 1
ATOM 1320 O O . ALA A 1 169 ? 8.887 12.223 12.695 1.00 37.22 169 ALA A O 1
ATOM 1321 N N . LYS A 1 170 ? 7.872 10.709 14.007 1.00 34.34 170 LYS A N 1
ATOM 1322 C CA . LYS A 1 170 ? 9.116 10.147 14.563 1.00 34.34 170 LYS A CA 1
ATOM 1323 C C . LYS A 1 170 ? 9.657 8.977 13.734 1.00 34.34 170 LYS A C 1
ATOM 1325 O O . LYS A 1 170 ? 10.863 8.891 13.531 1.00 34.34 170 LYS A O 1
ATOM 1330 N N . SER A 1 171 ? 8.779 8.140 13.174 1.00 37.53 171 SER A N 1
ATOM 1331 C CA . SER A 1 171 ? 9.177 7.008 12.316 1.00 37.53 171 SER A CA 1
ATOM 1332 C C . SER A 1 171 ? 9.750 7.449 10.956 1.00 37.53 171 SER A C 1
ATOM 1334 O O . SER A 1 171 ? 10.656 6.808 10.428 1.00 37.53 171 SER A O 1
ATOM 1336 N N . ILE A 1 172 ? 9.313 8.593 10.406 1.00 42.56 172 ILE A N 1
ATOM 1337 C CA . ILE A 1 172 ? 9.855 9.127 9.141 1.00 42.56 172 ILE A CA 1
ATOM 1338 C C . ILE A 1 172 ? 11.329 9.548 9.278 1.00 42.56 172 ILE A C 1
ATOM 1340 O O . ILE A 1 172 ? 12.077 9.403 8.316 1.00 42.56 172 ILE A O 1
ATOM 1344 N N . ARG A 1 173 ? 11.764 9.993 10.465 1.00 31.81 173 ARG A N 1
ATOM 1345 C CA . ARG A 1 173 ? 13.160 10.384 10.729 1.00 31.81 173 ARG A CA 1
ATOM 1346 C C . ARG A 1 173 ? 14.112 9.210 10.941 1.00 31.81 173 ARG A C 1
ATOM 1348 O O . ARG A 1 173 ? 15.310 9.397 10.789 1.00 31.81 173 ARG A O 1
ATOM 1355 N N . ALA A 1 174 ? 13.606 8.041 11.326 1.00 34.88 174 ALA A N 1
ATOM 1356 C CA . ALA A 1 174 ? 14.468 6.956 11.776 1.00 34.88 174 ALA A CA 1
ATOM 1357 C C . ALA A 1 174 ? 15.033 6.102 10.633 1.00 34.88 174 ALA A C 1
ATOM 1359 O O . ALA A 1 174 ? 16.042 5.443 10.836 1.00 34.88 174 ALA A O 1
ATOM 1360 N N . GLY A 1 175 ? 14.410 6.066 9.447 1.00 33.03 175 GLY A N 1
ATOM 1361 C CA . GLY A 1 175 ? 14.878 5.180 8.367 1.00 33.03 175 GLY A CA 1
ATOM 1362 C C . GLY A 1 175 ? 15.008 3.707 8.792 1.00 33.03 175 GLY A C 1
ATOM 1363 O O . GLY A 1 175 ? 15.735 2.952 8.167 1.00 33.03 175 GLY A O 1
ATOM 1364 N N . THR A 1 176 ? 14.346 3.306 9.881 1.00 39.66 176 THR A N 1
ATOM 1365 C CA . THR A 1 176 ? 14.468 1.975 10.475 1.00 39.66 176 THR A CA 1
ATOM 1366 C C . THR A 1 176 ? 13.107 1.314 10.426 1.00 39.66 176 THR A C 1
ATOM 1368 O O . THR A 1 176 ? 12.309 1.480 11.336 1.00 39.66 176 THR A O 1
ATOM 1371 N N . PHE A 1 177 ? 12.826 0.642 9.322 1.00 36.66 177 PHE A N 1
ATOM 1372 C CA . PHE A 1 177 ? 12.179 -0.666 9.285 1.00 36.66 177 PHE A CA 1
ATOM 1373 C C . PHE A 1 177 ? 12.730 -1.309 8.012 1.00 36.66 177 PHE A C 1
ATOM 1375 O O . PHE A 1 177 ? 12.716 -0.655 6.971 1.00 36.66 177 PHE A O 1
ATOM 1382 N N . LEU A 1 178 ? 13.347 -2.476 8.216 1.00 33.00 178 LEU A N 1
ATOM 1383 C CA . LEU A 1 178 ? 14.243 -3.215 7.321 1.00 33.00 178 LEU A CA 1
ATOM 1384 C C . LEU A 1 178 ? 13.785 -3.259 5.861 1.00 33.00 178 LEU A C 1
ATOM 1386 O O . LEU A 1 178 ? 12.570 -3.456 5.642 1.00 33.00 178 LEU A O 1
#

pLDDT: mean 72.95, std 24.44, range [30.92, 96.19]

Sequence (178 aa):
MSEDLQKDGIPPNEDTVMQQDPLPMVAFAVSSLAHELNREVFGVVKNPLKLAASLVSVVANRKIFPSQATMDNLHHWSNGCGIVCASSHQERVAAILQSHIALADELAEQYATEKPYLKLQALRDKARHSAARAVWFWDPTTGDLETFLRQDIALGLEYYDKHGSWGLAKSIRAGTFL

Foldseek 3Di:
DDDDDDDDDDDDDDDDDPPPPDDPPPPPDVVPVVVVCVVVLLPDPVDLLSNLLSLLVVCPVLDDAEDPLQLVQLQVVCVVVVNDDDDDSSNSLSSVLSVCLVVLLVLLVVVCVVPVVDDSSVLSVQLSNQLSNQSRHDHVVVDDSSVSSSVSSVVSSVQCVVQPPVSVVVVSVPPDDD